Protein AF-A0A1H8H9G5-F1 (afdb_monomer_lite)

pLDDT: mean 94.84, std 8.71, range [57.41, 98.75]

Organism: NCBI:txid551995

Sequence (101 aa):
MELLPSTVAAHRNNDTSQLKKNYDFAEWCFRQKSEDLWNAAGVAFYEHLGDKTETLQTIHQWVKRDIYIEIRQLLKQRLDEITLKTVDSLYGLQNGKLKAT

Foldseek 3Di:
DDLQVQCVVCLVVVVVVSVQVSLVCLVVQLPDPDCVRNVCSLQVHVLCLLVDPSSLVCVLVRPDLVRCLVSLVSVPVVDDPVSSCVSCVSSCHDPSHHDDD

Radius of gyration: 13.24 Å; chains: 1; bounding box: 27×43×32 Å

InterPro domains:
  IPR056091 Domain of unknown function DUF7674 [PF24722] (2-73)

Secondary structure (DSSP, 8-state):
--HHHHHHHHHHTT-HHHHHHHHHHHHHHHTSS-HHHHHHIIIIIIGGGGSSHHHHHTHHHHS-HHHHHHHHHHHHHHS-HHHHHHHHHHTTEETTEEPP-

Structure (mmCIF, N/CA/C/O backbone):
data_AF-A0A1H8H9G5-F1
#
_entry.id   AF-A0A1H8H9G5-F1
#
loop_
_atom_site.group_PDB
_atom_site.id
_atom_site.type_symbol
_atom_site.label_atom_id
_atom_site.label_alt_id
_atom_site.label_comp_id
_atom_site.label_asym_id
_atom_site.label_entity_id
_atom_site.label_seq_id
_atom_site.pdbx_PDB_ins_code
_atom_site.Cartn_x
_atom_site.Cartn_y
_atom_site.Cartn_z
_atom_site.occupancy
_atom_site.B_iso_or_equiv
_atom_site.auth_seq_id
_atom_site.auth_comp_id
_atom_site.auth_asym_id
_atom_site.auth_atom_id
_atom_site.pdbx_PDB_model_num
ATOM 1 N N . MET A 1 1 ? -4.064 -19.502 0.605 1.00 69.38 1 MET A N 1
ATOM 2 C CA . MET A 1 1 ? -3.086 -18.601 -0.042 1.00 69.3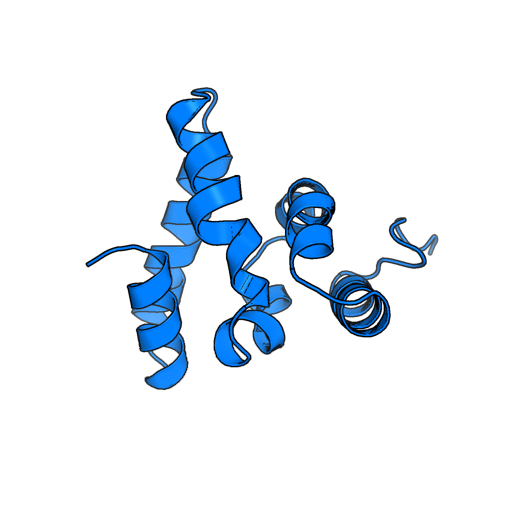8 1 MET A CA 1
ATOM 3 C C . MET A 1 1 ? -3.015 -17.344 0.804 1.00 69.38 1 MET A C 1
ATOM 5 O O . MET A 1 1 ? -4.067 -16.878 1.218 1.00 69.38 1 MET A O 1
ATOM 9 N N . GLU A 1 2 ? -1.818 -16.855 1.117 1.00 92.44 2 GLU A N 1
ATOM 10 C CA . GLU A 1 2 ? -1.638 -15.615 1.885 1.00 92.44 2 GLU A CA 1
ATOM 11 C C . GLU A 1 2 ? -2.017 -14.377 1.055 1.00 92.44 2 GLU A C 1
ATOM 13 O O . GLU A 1 2 ? -1.987 -14.413 -0.180 1.00 92.44 2 GLU A O 1
ATOM 18 N N . LEU A 1 3 ? -2.363 -13.278 1.736 1.00 97.25 3 LEU A N 1
ATOM 19 C CA . LEU A 1 3 ? -2.925 -12.079 1.111 1.00 97.25 3 LEU A CA 1
ATOM 20 C C . LEU A 1 3 ? -1.956 -11.409 0.125 1.00 97.25 3 LEU A C 1
ATOM 22 O O . LEU A 1 3 ? -2.329 -11.152 -1.016 1.00 97.25 3 LEU A O 1
ATOM 26 N N . LEU A 1 4 ? -0.704 -11.167 0.530 1.00 97.62 4 LEU A N 1
ATOM 27 C CA . LEU A 1 4 ? 0.287 -10.492 -0.315 1.00 97.62 4 LEU A CA 1
ATOM 28 C C . LEU A 1 4 ? 0.631 -11.300 -1.586 1.00 97.62 4 LEU A C 1
ATOM 30 O O . LEU A 1 4 ? 0.512 -10.738 -2.679 1.00 97.62 4 LEU A O 1
ATOM 34 N N . PRO A 1 5 ? 0.973 -12.607 -1.515 1.00 97.56 5 PRO A N 1
ATOM 35 C CA . PRO A 1 5 ?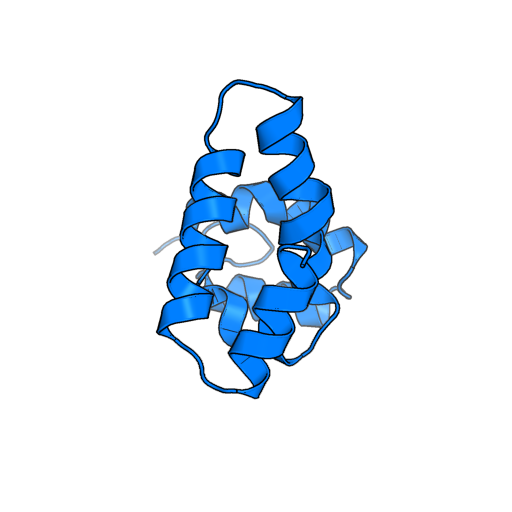 1.168 -13.420 -2.717 1.00 97.56 5 PRO A CA 1
ATOM 36 C C . PRO A 1 5 ? -0.060 -13.457 -3.634 1.00 97.56 5 PRO A C 1
ATOM 38 O O . PRO A 1 5 ? 0.089 -13.387 -4.855 1.00 97.56 5 PRO A O 1
ATOM 41 N N . SER A 1 6 ? -1.271 -13.518 -3.061 1.00 98.25 6 SER A N 1
ATOM 42 C CA . SER A 1 6 ? -2.517 -13.451 -3.834 1.00 98.25 6 SER A CA 1
ATOM 43 C C . SER A 1 6 ? -2.656 -12.118 -4.576 1.00 98.25 6 SER A C 1
ATOM 45 O O . SER A 1 6 ? -3.008 -12.116 -5.753 1.00 98.25 6 SER A O 1
ATOM 47 N N . THR A 1 7 ? -2.326 -10.994 -3.935 1.00 98.50 7 THR A N 1
ATOM 48 C CA . THR A 1 7 ? -2.374 -9.658 -4.554 1.00 98.50 7 THR A CA 1
ATOM 49 C C . THR A 1 7 ? -1.375 -9.520 -5.694 1.00 98.50 7 THR A C 1
ATOM 51 O O . THR A 1 7 ? -1.731 -9.026 -6.761 1.00 98.50 7 THR A O 1
ATOM 54 N N . VAL A 1 8 ? -0.144 -10.006 -5.520 1.00 98.25 8 VAL A N 1
ATOM 55 C CA . VAL A 1 8 ? 0.866 -9.991 -6.592 1.00 98.25 8 VAL A CA 1
ATOM 56 C C . VAL A 1 8 ? 0.409 -10.838 -7.784 1.00 98.25 8 VAL A C 1
ATOM 58 O O . VAL A 1 8 ? 0.521 -10.402 -8.929 1.00 98.25 8 VAL A O 1
ATOM 61 N N . ALA A 1 9 ? -0.143 -12.030 -7.537 1.00 98.25 9 ALA A N 1
ATOM 62 C CA . ALA A 1 9 ? -0.684 -12.878 -8.597 1.00 98.25 9 ALA A CA 1
ATOM 63 C C . ALA A 1 9 ? -1.865 -12.211 -9.324 1.00 98.25 9 ALA A C 1
ATOM 65 O O . ALA A 1 9 ? -1.932 -12.251 -10.551 1.00 98.25 9 ALA A O 1
ATOM 66 N N . ALA A 1 10 ? -2.762 -11.556 -8.585 1.00 98.44 10 ALA A N 1
ATOM 67 C CA . ALA A 1 10 ? -3.893 -10.841 -9.160 1.00 98.44 10 ALA A CA 1
ATOM 68 C C . ALA A 1 10 ? -3.445 -9.661 -10.042 1.00 98.44 10 ALA A C 1
ATOM 70 O O . ALA A 1 10 ? -3.974 -9.506 -11.140 1.00 98.44 10 ALA A O 1
ATOM 71 N N . HIS A 1 11 ? -2.417 -8.900 -9.640 1.00 98.38 11 HIS A N 1
ATOM 72 C CA . HIS A 1 11 ? -1.823 -7.856 -10.491 1.00 98.38 11 HIS A CA 1
ATOM 73 C C . HIS A 1 11 ? -1.273 -8.428 -11.796 1.00 98.38 11 HIS A C 1
ATOM 75 O O . HIS A 1 11 ? -1.599 -7.936 -12.872 1.00 98.38 11 HIS A O 1
ATOM 81 N N . ARG A 1 12 ? -0.491 -9.512 -11.719 1.00 97.94 12 ARG A N 1
ATOM 82 C CA . ARG A 1 12 ? 0.093 -10.168 -12.905 1.00 97.94 12 ARG A CA 1
ATOM 83 C C . ARG A 1 12 ? -0.957 -10.675 -13.887 1.00 97.94 12 ARG A C 1
ATOM 85 O O . ARG A 1 12 ? -0.721 -10.669 -15.091 1.00 97.94 12 ARG A O 1
ATOM 92 N N . ASN A 1 13 ? -2.106 -11.094 -13.370 1.00 98.12 13 ASN A N 1
ATOM 93 C CA . ASN A 1 13 ? -3.209 -11.622 -14.163 1.00 98.12 13 ASN A CA 1
ATOM 94 C C . ASN A 1 13 ? -4.235 -10.551 -14.568 1.00 98.12 13 ASN A C 1
ATOM 96 O O . ASN A 1 13 ? -5.226 -10.893 -15.208 1.00 98.12 13 ASN A O 1
ATOM 100 N N . ASN A 1 14 ? -4.029 -9.278 -14.203 1.00 97.56 14 ASN A N 1
ATOM 101 C CA . ASN A 1 14 ? -5.023 -8.207 -14.343 1.00 97.56 14 ASN A CA 1
ATOM 102 C C . ASN A 1 14 ? -6.394 -8.565 -13.726 1.00 97.56 14 ASN A C 1
ATOM 104 O O . ASN A 1 14 ? -7.441 -8.135 -14.210 1.00 97.56 14 ASN A O 1
ATOM 108 N N . ASP A 1 15 ? -6.404 -9.351 -12.646 1.00 98.44 15 ASP A N 1
ATOM 109 C CA . ASP A 1 15 ? -7.625 -9.755 -11.948 1.00 98.44 15 ASP A CA 1
ATOM 110 C C . ASP A 1 15 ? -8.079 -8.651 -10.986 1.00 98.44 15 ASP A C 1
ATOM 112 O O . ASP A 1 15 ? -7.870 -8.693 -9.771 1.00 98.44 15 ASP A O 1
ATOM 116 N N . THR A 1 16 ? -8.713 -7.625 -11.550 1.00 98.31 16 THR A N 1
ATOM 117 C CA . THR A 1 16 ? -9.217 -6.463 -10.805 1.00 98.31 16 THR A CA 1
ATOM 118 C C . THR A 1 16 ? -10.226 -6.853 -9.719 1.00 98.31 16 THR A C 1
ATOM 120 O O . THR A 1 16 ? -10.290 -6.205 -8.674 1.00 98.31 16 THR A O 1
ATOM 123 N N . SER A 1 17 ? -10.997 -7.925 -9.930 1.00 98.50 17 SER A N 1
ATOM 124 C CA . SER A 1 17 ? -11.972 -8.425 -8.953 1.00 98.50 17 SER A CA 1
ATOM 125 C C . SER A 1 17 ? -11.270 -8.964 -7.707 1.00 98.50 17 SER A C 1
ATOM 127 O O . SER A 1 17 ? -11.639 -8.611 -6.582 1.00 98.50 17 SER A O 1
ATOM 129 N N . GLN A 1 18 ? -10.222 -9.771 -7.888 1.00 98.56 18 GLN A N 1
ATOM 130 C CA . GLN A 1 18 ? -9.439 -10.289 -6.771 1.00 98.56 18 GLN A CA 1
ATOM 131 C C . GLN A 1 18 ? -8.606 -9.197 -6.094 1.00 98.56 18 GLN A C 1
ATOM 133 O O . GLN A 1 18 ? -8.548 -9.166 -4.864 1.00 98.56 18 GLN A O 1
ATOM 138 N N . LEU A 1 19 ? -8.031 -8.263 -6.862 1.00 98.62 19 LEU A N 1
ATOM 139 C CA . LEU A 1 19 ? -7.341 -7.098 -6.300 1.00 98.62 19 LEU A CA 1
ATOM 140 C C . LEU A 1 19 ? -8.262 -6.319 -5.363 1.00 98.62 19 LEU A C 1
ATOM 142 O O . LEU A 1 19 ? -7.890 -6.069 -4.217 1.00 98.62 19 LEU A O 1
ATOM 146 N N . LYS A 1 20 ? -9.492 -6.025 -5.801 1.00 98.56 20 LYS A N 1
ATOM 147 C CA . LYS A 1 20 ? -10.470 -5.322 -4.970 1.00 98.56 20 LYS A CA 1
ATOM 148 C C . LYS A 1 20 ? -10.712 -6.050 -3.649 1.00 98.56 20 LYS A C 1
ATOM 150 O O . LYS A 1 20 ? -10.602 -5.435 -2.595 1.00 98.56 20 LYS A O 1
ATOM 155 N N . LYS A 1 21 ? -10.979 -7.359 -3.690 1.00 98.69 21 LYS A N 1
ATOM 156 C CA . LYS A 1 21 ? -11.202 -8.161 -2.474 1.00 98.69 21 LYS A CA 1
ATOM 157 C C . LYS A 1 21 ? -10.004 -8.111 -1.528 1.00 98.69 21 LYS A C 1
ATOM 159 O O . LYS A 1 21 ? -10.189 -7.976 -0.322 1.00 98.69 21 LYS A O 1
ATOM 164 N N . ASN A 1 22 ? -8.791 -8.207 -2.067 1.00 98.75 22 ASN A N 1
ATOM 165 C CA . ASN A 1 22 ? -7.583 -8.236 -1.253 1.00 98.75 22 ASN A CA 1
ATOM 166 C C . ASN A 1 22 ? -7.316 -6.888 -0.574 1.00 98.75 22 ASN A C 1
ATOM 168 O O . ASN A 1 22 ? -7.050 -6.856 0.626 1.00 98.75 22 ASN A O 1
ATOM 172 N N . TYR A 1 23 ? -7.409 -5.785 -1.321 1.00 98.75 23 TYR A N 1
ATOM 173 C CA . TYR A 1 23 ? -7.205 -4.447 -0.765 1.00 98.75 23 TYR A CA 1
ATOM 174 C C . TYR A 1 23 ? -8.335 -4.034 0.185 1.00 98.75 23 TYR A C 1
ATOM 176 O O . TYR A 1 23 ? -8.041 -3.490 1.246 1.00 98.75 23 TYR A O 1
ATOM 184 N N . ASP A 1 24 ? -9.597 -4.364 -0.121 1.00 98.69 24 ASP A N 1
ATOM 185 C CA . ASP A 1 24 ? -10.726 -4.134 0.792 1.00 98.69 24 ASP A CA 1
ATOM 186 C C . ASP A 1 24 ? -10.517 -4.871 2.126 1.00 98.69 24 ASP A C 1
ATOM 188 O O . ASP A 1 24 ? -10.761 -4.314 3.196 1.00 98.69 24 ASP A O 1
ATOM 192 N N . PHE A 1 25 ? -10.050 -6.124 2.077 1.00 98.62 25 PHE A N 1
ATOM 193 C CA . PHE A 1 25 ? -9.767 -6.909 3.277 1.00 98.62 25 PHE A CA 1
ATOM 194 C C . PHE A 1 25 ? -8.594 -6.329 4.078 1.00 98.62 25 PHE A C 1
ATOM 196 O O . PHE A 1 25 ? -8.704 -6.178 5.295 1.00 98.62 25 PHE A O 1
ATOM 203 N N . ALA A 1 26 ? -7.497 -5.948 3.413 1.00 98.62 26 ALA A N 1
ATOM 204 C CA . ALA A 1 26 ? -6.358 -5.303 4.065 1.00 98.62 26 ALA A CA 1
ATOM 205 C C . ALA A 1 26 ? -6.752 -3.979 4.733 1.00 98.62 26 ALA A C 1
ATOM 207 O O . ALA A 1 26 ? -6.359 -3.715 5.868 1.00 98.62 26 ALA A O 1
ATOM 208 N N . GLU A 1 27 ? -7.545 -3.149 4.050 1.00 98.69 27 GLU A N 1
ATOM 209 C CA . GLU A 1 27 ? -8.103 -1.921 4.615 1.00 98.69 27 GLU A CA 1
ATOM 210 C C . GLU A 1 27 ? -8.991 -2.220 5.823 1.00 98.69 27 GLU A C 1
ATOM 212 O O . GLU A 1 27 ? -8.843 -1.571 6.859 1.00 98.69 27 GLU A O 1
ATOM 217 N N . TRP A 1 28 ? -9.894 -3.197 5.715 1.00 98.62 28 TRP A N 1
ATOM 218 C CA . TRP A 1 28 ? -10.754 -3.569 6.830 1.00 98.62 28 TRP A CA 1
ATOM 219 C C . TRP A 1 28 ? -9.921 -3.961 8.052 1.00 98.62 28 TRP A C 1
ATOM 221 O O . TRP A 1 28 ? -10.154 -3.393 9.116 1.00 98.62 28 TRP A O 1
ATOM 231 N N . CYS A 1 29 ? -8.920 -4.839 7.905 1.00 98.62 29 CYS A N 1
ATOM 232 C CA . CYS A 1 29 ? -8.016 -5.230 8.994 1.00 98.62 29 CYS A CA 1
ATOM 233 C C . CYS A 1 29 ? -7.288 -4.023 9.600 1.00 98.62 29 CYS A C 1
ATOM 235 O O . CYS A 1 29 ? -7.255 -3.871 10.819 1.00 98.62 29 CYS A O 1
ATOM 237 N N . PHE A 1 30 ? -6.759 -3.138 8.754 1.00 98.56 30 PHE A N 1
ATOM 238 C CA . PHE A 1 30 ? -6.002 -1.961 9.181 1.00 98.56 30 PHE A CA 1
ATOM 239 C C . PHE A 1 30 ? -6.831 -0.961 9.990 1.00 98.56 30 PHE A C 1
ATOM 241 O O . PHE A 1 30 ? -6.313 -0.304 10.884 1.00 98.56 30 PHE A O 1
ATOM 248 N N . ARG A 1 31 ? -8.138 -0.870 9.725 1.00 98.31 31 ARG A N 1
ATOM 249 C CA . ARG A 1 31 ? -9.048 0.020 10.461 1.00 98.31 31 ARG A CA 1
ATOM 250 C C . ARG A 1 31 ? -9.605 -0.581 11.755 1.00 98.31 31 ARG A C 1
ATOM 252 O O . ARG A 1 31 ? -10.410 0.070 12.424 1.00 98.31 31 ARG A O 1
ATOM 259 N N . GLN A 1 32 ? -9.236 -1.810 12.114 1.00 98.25 32 GLN A N 1
ATOM 260 C CA . GLN A 1 32 ? -9.701 -2.416 13.361 1.00 98.25 32 GLN A CA 1
ATOM 261 C C . GLN A 1 32 ? -8.986 -1.821 14.577 1.00 98.25 32 GLN A C 1
ATOM 263 O O . GLN A 1 32 ? -7.850 -1.374 14.502 1.00 98.25 32 GLN A O 1
ATOM 268 N N . LYS A 1 33 ? -9.646 -1.861 15.740 1.00 96.88 33 LYS A N 1
ATOM 269 C CA . LYS A 1 33 ? -9.035 -1.447 17.019 1.00 96.88 33 LYS A CA 1
ATOM 270 C C . LYS A 1 33 ? -8.070 -2.489 17.595 1.00 96.88 33 LYS A C 1
ATOM 272 O O . LYS A 1 33 ? -7.274 -2.160 18.465 1.00 96.88 33 LYS A O 1
ATOM 277 N N . SER A 1 34 ? -8.187 -3.744 17.159 1.00 97.88 34 SER A N 1
ATOM 278 C CA . SER A 1 34 ? -7.327 -4.843 17.603 1.00 97.88 34 SER A CA 1
ATOM 279 C C . SER A 1 34 ? -5.933 -4.695 16.998 1.00 97.88 34 SER A C 1
ATOM 281 O O . SER A 1 34 ? -5.807 -4.642 15.775 1.00 97.88 34 SER A O 1
ATOM 283 N N . GLU A 1 35 ? -4.916 -4.656 17.863 1.00 97.00 35 GLU A N 1
ATOM 284 C CA . GLU A 1 35 ? -3.502 -4.579 17.475 1.00 97.00 35 GLU A CA 1
ATOM 285 C C . GLU A 1 35 ? -3.086 -5.697 16.540 1.00 97.00 35 GLU A C 1
ATOM 287 O O . GLU A 1 35 ? -2.508 -5.419 15.495 1.00 97.00 35 GLU A O 1
ATOM 292 N N . ASP A 1 36 ? -3.487 -6.930 16.831 1.00 98.19 36 ASP A N 1
ATOM 293 C CA . ASP A 1 36 ? -3.169 -8.072 15.980 1.00 98.19 36 ASP A CA 1
ATOM 294 C C . ASP A 1 36 ? -3.633 -7.863 14.533 1.00 98.19 36 ASP A C 1
ATOM 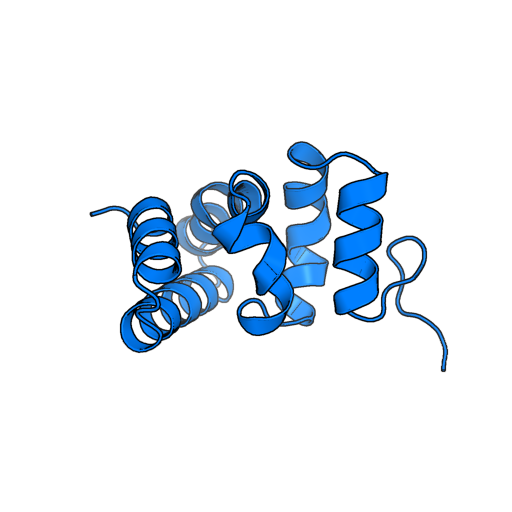296 O O . ASP A 1 36 ? -2.931 -8.238 13.598 1.00 98.19 36 ASP A O 1
ATOM 300 N N . LEU A 1 37 ? -4.793 -7.229 14.328 1.00 97.94 37 LEU A N 1
ATOM 301 C CA . LEU A 1 37 ? -5.346 -7.008 12.993 1.00 97.94 37 LEU A CA 1
ATOM 302 C C . LEU A 1 37 ? -4.699 -5.823 12.278 1.00 97.94 37 LEU A C 1
ATOM 304 O O . LEU A 1 37 ? -4.259 -5.980 11.133 1.00 97.94 37 LEU A O 1
ATOM 308 N N . TRP A 1 38 ? -4.628 -4.651 12.920 1.00 98.25 38 TRP A N 1
ATOM 309 C CA . TRP A 1 38 ? -4.073 -3.479 12.241 1.00 98.25 38 TRP A CA 1
ATOM 310 C C . TRP A 1 38 ? -2.568 -3.613 12.037 1.00 98.25 38 TRP A C 1
ATOM 312 O O . TRP A 1 38 ? -2.065 -3.268 10.965 1.00 98.25 38 TRP A O 1
ATOM 322 N N . ASN A 1 39 ? -1.859 -4.192 13.010 1.00 97.94 39 ASN A N 1
ATOM 323 C CA . ASN A 1 39 ? -0.425 -4.403 12.910 1.00 97.94 39 ASN A CA 1
ATOM 324 C C . ASN A 1 39 ? -0.125 -5.442 11.833 1.00 97.94 39 ASN A C 1
ATOM 326 O O . ASN A 1 39 ? 0.695 -5.169 10.965 1.00 97.94 39 ASN A O 1
ATOM 330 N N . ALA A 1 40 ? -0.842 -6.576 11.796 1.00 97.88 40 ALA A N 1
ATOM 331 C CA . ALA A 1 40 ? -0.647 -7.575 10.743 1.00 97.88 40 ALA A CA 1
ATOM 332 C C . ALA A 1 40 ? -0.900 -7.002 9.340 1.00 97.88 40 ALA A C 1
ATOM 334 O O . ALA A 1 40 ? -0.117 -7.264 8.429 1.00 97.88 40 ALA A O 1
ATOM 335 N N . ALA A 1 41 ? -1.940 -6.184 9.149 1.00 98.38 41 ALA A N 1
ATOM 336 C CA . ALA A 1 41 ? -2.155 -5.507 7.870 1.00 98.38 41 ALA A CA 1
ATOM 337 C C . ALA A 1 41 ? -1.007 -4.539 7.532 1.00 98.38 41 ALA A C 1
ATOM 339 O O . ALA A 1 41 ? -0.546 -4.506 6.391 1.00 98.38 41 ALA A O 1
ATOM 340 N N . GLY A 1 42 ? -0.520 -3.782 8.519 1.00 98.12 42 GLY A N 1
ATOM 341 C CA . GLY A 1 42 ? 0.624 -2.884 8.376 1.00 98.12 42 GLY A CA 1
ATOM 342 C C . GLY A 1 42 ? 1.898 -3.619 7.959 1.00 98.12 42 GLY A C 1
ATOM 343 O O . GLY A 1 42 ? 2.413 -3.374 6.869 1.00 98.12 42 GLY A O 1
ATOM 344 N N . VAL A 1 43 ? 2.386 -4.532 8.802 1.00 97.44 43 VAL A N 1
ATOM 345 C CA . VAL A 1 43 ? 3.713 -5.151 8.642 1.00 97.44 43 VAL A CA 1
ATOM 346 C C . VAL A 1 43 ? 3.733 -6.322 7.663 1.00 97.44 43 VAL A C 1
ATOM 348 O O . VAL A 1 43 ? 4.710 -6.493 6.948 1.00 97.44 43 VAL A O 1
ATOM 351 N N . ALA A 1 44 ? 2.669 -7.128 7.571 1.00 97.44 44 ALA A N 1
ATOM 352 C CA . ALA A 1 44 ? 2.674 -8.312 6.703 1.00 97.44 44 ALA A CA 1
ATOM 353 C C . ALA A 1 44 ? 2.160 -8.026 5.282 1.00 97.44 44 ALA A C 1
ATOM 355 O O . ALA A 1 44 ? 2.408 -8.814 4.369 1.00 97.44 44 ALA A O 1
ATOM 356 N N . PHE A 1 45 ? 1.441 -6.915 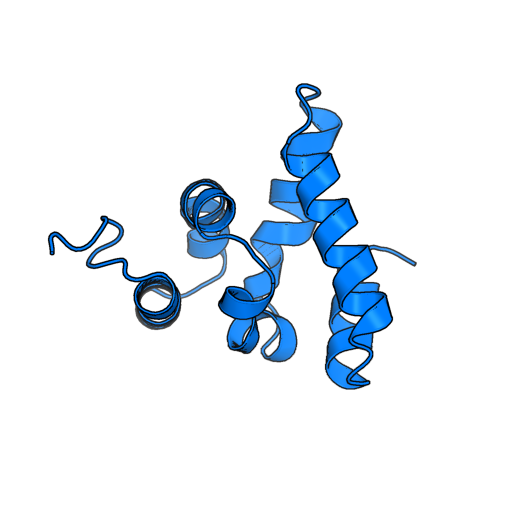5.074 1.00 98.50 45 PHE A N 1
ATOM 357 C CA . PHE A 1 45 ? 0.878 -6.561 3.770 1.00 98.50 45 PHE A CA 1
ATOM 358 C C . PHE A 1 45 ? 1.363 -5.201 3.263 1.00 98.50 45 PHE A C 1
ATOM 360 O O . PHE A 1 45 ? 2.069 -5.155 2.257 1.00 98.50 45 PHE A O 1
ATOM 367 N N . TYR A 1 46 ? 1.006 -4.102 3.933 1.00 98.56 46 TYR A N 1
ATOM 368 C CA . TYR A 1 46 ? 1.257 -2.750 3.425 1.00 98.56 46 TYR A CA 1
ATOM 369 C C . TYR A 1 46 ? 2.741 -2.402 3.313 1.00 98.56 46 TYR A C 1
ATOM 371 O O . TYR A 1 46 ? 3.150 -1.836 2.300 1.00 98.56 46 TYR A O 1
ATOM 379 N N . GLU A 1 47 ? 3.545 -2.773 4.311 1.00 98.38 47 GLU A N 1
ATOM 380 C CA . GLU A 1 47 ? 4.998 -2.587 4.309 1.00 98.38 47 GLU A CA 1
ATOM 381 C C . GLU A 1 47 ? 5.638 -3.172 3.042 1.00 98.38 47 GLU A C 1
ATOM 383 O O . GLU A 1 47 ? 6.486 -2.539 2.419 1.00 98.38 47 GLU A O 1
ATOM 388 N N . HIS A 1 48 ? 5.162 -4.339 2.611 1.00 98.25 48 HIS A N 1
ATOM 389 C CA . HIS A 1 48 ? 5.737 -5.115 1.518 1.00 98.25 48 HIS A CA 1
ATOM 390 C C . HIS A 1 48 ? 5.192 -4.773 0.127 1.00 98.25 48 HIS A C 1
ATOM 392 O O . HIS A 1 48 ? 5.672 -5.316 -0.870 1.00 98.25 48 HIS A O 1
ATOM 398 N N . LEU A 1 49 ? 4.226 -3.853 0.003 1.00 98.12 49 LEU A N 1
ATOM 399 C CA . LEU A 1 49 ? 3.746 -3.418 -1.318 1.00 98.12 49 LEU A CA 1
ATOM 400 C C . LEU A 1 49 ? 4.848 -2.742 -2.148 1.00 98.12 49 LEU A C 1
ATOM 402 O O . LEU A 1 49 ? 4.743 -2.701 -3.374 1.00 98.12 49 LEU A O 1
ATOM 406 N N . GLY A 1 50 ? 5.903 -2.241 -1.500 1.00 96.81 50 GLY A N 1
ATOM 407 C CA . GLY A 1 50 ? 7.081 -1.692 -2.168 1.00 96.81 50 GLY A CA 1
ATOM 408 C C . GLY A 1 50 ? 8.023 -2.735 -2.781 1.00 96.81 50 GLY A C 1
ATOM 409 O O . GLY A 1 50 ? 8.811 -2.388 -3.656 1.00 96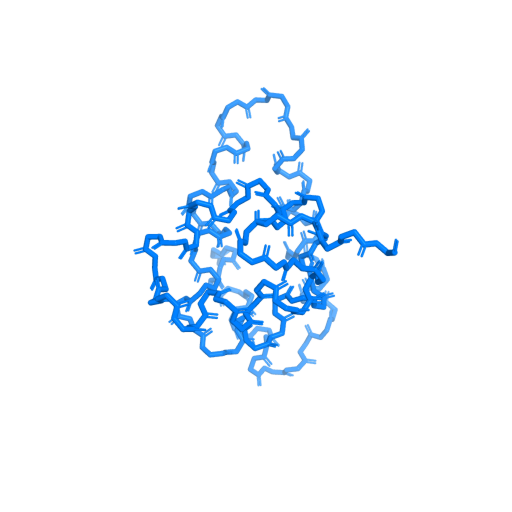.81 50 GLY A O 1
ATOM 410 N N . ASP A 1 51 ? 7.931 -4.007 -2.381 1.00 98.00 51 ASP A N 1
ATOM 411 C CA . ASP A 1 51 ? 8.932 -5.032 -2.721 1.00 98.00 51 ASP A CA 1
ATOM 412 C C . ASP A 1 51 ? 8.785 -5.587 -4.148 1.00 98.00 51 ASP A C 1
ATOM 414 O O . ASP A 1 51 ? 9.682 -6.267 -4.662 1.00 98.00 51 ASP A O 1
ATOM 418 N N . LYS A 1 52 ? 7.630 -5.365 -4.784 1.00 97.44 52 LYS A N 1
ATOM 419 C CA . LYS A 1 52 ? 7.305 -5.851 -6.130 1.00 97.44 52 LYS A CA 1
ATOM 420 C C . LYS A 1 52 ? 6.868 -4.694 -7.016 1.00 97.44 52 LYS A C 1
ATOM 422 O O . LYS A 1 52 ? 6.083 -3.842 -6.609 1.00 97.44 52 LYS A O 1
ATOM 427 N N . THR A 1 53 ? 7.362 -4.681 -8.252 1.00 96.81 53 THR A N 1
ATOM 428 C CA . THR A 1 53 ? 7.075 -3.622 -9.226 1.00 96.81 53 THR A CA 1
ATOM 429 C C . THR A 1 53 ? 5.575 -3.493 -9.492 1.00 96.81 53 THR A C 1
ATOM 431 O O . THR A 1 53 ? 5.064 -2.379 -9.576 1.00 96.81 53 THR A O 1
ATOM 434 N N . GLU A 1 54 ? 4.868 -4.620 -9.560 1.00 96.62 54 GLU A N 1
ATOM 435 C CA . GLU A 1 54 ? 3.440 -4.700 -9.864 1.00 96.62 54 GLU A CA 1
ATOM 436 C C . GLU A 1 54 ? 2.580 -3.984 -8.807 1.00 96.62 54 GLU A C 1
ATOM 438 O O . GLU A 1 54 ? 1.671 -3.224 -9.146 1.00 96.62 54 GLU A O 1
ATOM 443 N N . THR A 1 55 ? 2.900 -4.176 -7.522 1.00 97.88 55 THR A N 1
ATOM 444 C CA . THR A 1 55 ? 2.205 -3.521 -6.404 1.00 97.88 55 THR A CA 1
ATOM 445 C C . THR A 1 55 ? 2.661 -2.080 -6.207 1.00 97.88 55 THR A C 1
ATOM 447 O O . THR A 1 55 ? 1.835 -1.223 -5.903 1.00 97.88 55 THR A O 1
ATOM 450 N N . LEU A 1 56 ? 3.950 -1.788 -6.413 1.00 97.81 56 LEU A N 1
ATOM 451 C CA . LEU A 1 56 ? 4.520 -0.454 -6.222 1.00 97.81 56 LEU A CA 1
ATOM 452 C C . LEU A 1 56 ? 3.982 0.555 -7.243 1.00 97.81 56 LEU A C 1
ATOM 454 O O . LEU A 1 56 ? 3.541 1.640 -6.867 1.00 97.81 56 LEU A O 1
ATOM 458 N N . GLN A 1 57 ? 3.987 0.210 -8.534 1.00 95.44 57 GLN A N 1
ATOM 459 C CA . GLN A 1 57 ? 3.585 1.136 -9.604 1.00 95.44 57 GLN A CA 1
ATOM 460 C C . GLN A 1 57 ? 2.111 1.542 -9.512 1.00 95.44 57 GLN A C 1
ATOM 462 O O . GLN A 1 57 ? 1.737 2.659 -9.871 1.00 95.44 57 GLN A O 1
ATOM 467 N N . THR A 1 58 ? 1.271 0.647 -9.000 1.00 95.94 58 THR A N 1
ATOM 468 C CA . THR A 1 58 ? -0.180 0.836 -8.921 1.00 95.94 58 THR A CA 1
ATOM 469 C C . THR A 1 58 ? -0.663 1.156 -7.508 1.00 95.94 58 THR A C 1
ATOM 471 O O . THR A 1 58 ? -1.864 1.298 -7.304 1.00 95.94 58 THR A O 1
ATOM 474 N N . ILE A 1 59 ? 0.237 1.336 -6.529 1.00 97.56 59 ILE A N 1
ATOM 475 C CA . ILE A 1 59 ? -0.131 1.488 -5.110 1.00 97.56 59 ILE A CA 1
ATOM 476 C C . ILE A 1 59 ? -1.176 2.592 -4.880 1.00 97.56 59 ILE A C 1
ATOM 478 O O . ILE A 1 59 ? -2.132 2.383 -4.144 1.00 97.56 59 ILE A O 1
ATOM 482 N N . HIS A 1 60 ? -1.046 3.724 -5.577 1.00 97.44 60 HIS A N 1
ATOM 483 C CA . HIS A 1 60 ? -1.945 4.886 -5.513 1.00 97.44 60 HIS A CA 1
ATOM 484 C C . HIS A 1 60 ? -3.368 4.631 -6.027 1.00 97.44 60 HIS A C 1
ATOM 486 O O . HIS A 1 60 ? -4.274 5.408 -5.737 1.00 97.44 60 HIS A O 1
ATOM 492 N N . GLN A 1 61 ? -3.574 3.561 -6.794 1.00 97.75 61 GLN A N 1
ATOM 493 C CA . GLN A 1 61 ? -4.889 3.165 -7.302 1.00 97.75 61 GLN A CA 1
ATOM 494 C C . GLN A 1 61 ? -5.665 2.334 -6.277 1.00 97.75 61 GLN A C 1
ATOM 496 O O . GLN A 1 61 ? -6.891 2.276 -6.336 1.00 97.75 61 GLN A O 1
ATOM 501 N N . TRP A 1 62 ? -4.954 1.689 -5.349 1.00 98.38 62 TRP A N 1
ATOM 502 C CA . TRP A 1 62 ? -5.510 0.666 -4.465 1.00 98.38 62 TRP A CA 1
ATOM 503 C C . TRP A 1 62 ? -5.431 1.020 -2.982 1.00 98.38 62 TRP A C 1
ATOM 505 O O . TRP A 1 62 ? -6.291 0.614 -2.205 1.00 98.38 62 TRP A O 1
ATOM 515 N N . VAL A 1 63 ? -4.418 1.784 -2.579 1.00 98.50 63 VAL A N 1
ATOM 516 C CA . VAL A 1 63 ? -4.241 2.239 -1.202 1.00 98.50 63 VAL A CA 1
ATOM 517 C C . VAL A 1 63 ? -4.759 3.666 -1.096 1.00 98.50 63 VAL A C 1
ATOM 519 O O . VAL A 1 63 ? -4.360 4.553 -1.847 1.00 98.50 63 VAL A O 1
ATOM 522 N N . LYS A 1 64 ? -5.683 3.899 -0.162 1.00 98.12 64 LYS A N 1
ATOM 523 C CA . LYS A 1 64 ? -6.241 5.234 0.065 1.00 98.12 64 LYS A CA 1
ATOM 524 C C . LYS A 1 64 ? -5.190 6.161 0.670 1.00 98.12 64 LYS A C 1
ATOM 526 O O . LYS A 1 64 ? -4.290 5.728 1.384 1.00 98.12 64 LYS A O 1
ATOM 531 N N . ARG A 1 65 ? -5.325 7.459 0.396 1.00 97.19 65 ARG A N 1
ATOM 532 C CA . ARG A 1 65 ? -4.356 8.484 0.812 1.00 97.19 65 ARG A CA 1
ATOM 533 C C . ARG A 1 65 ? -4.127 8.528 2.324 1.00 97.19 65 ARG A C 1
ATOM 535 O O . ARG A 1 65 ? -2.992 8.710 2.746 1.00 97.19 65 ARG A O 1
ATOM 542 N N . ASP A 1 66 ? -5.186 8.396 3.117 1.00 97.38 66 ASP A N 1
ATOM 543 C CA . ASP A 1 66 ? -5.111 8.366 4.581 1.00 97.38 66 ASP A CA 1
ATOM 544 C C . ASP A 1 66 ? -4.281 7.171 5.063 1.00 97.38 66 ASP A C 1
ATOM 546 O O . ASP A 1 66 ? -3.311 7.361 5.790 1.00 97.38 66 ASP A O 1
ATOM 550 N N . ILE A 1 67 ? -4.563 5.975 4.538 1.00 98.38 67 ILE A N 1
ATOM 551 C CA . ILE A 1 67 ? -3.789 4.764 4.843 1.00 98.38 67 ILE A CA 1
ATOM 552 C C . ILE A 1 67 ? -2.334 4.935 4.406 1.00 98.38 67 ILE A C 1
ATOM 554 O O . ILE A 1 67 ? -1.431 4.639 5.181 1.00 98.38 67 ILE A O 1
ATOM 558 N N . TYR A 1 68 ? -2.088 5.459 3.198 1.00 98.25 68 TYR A N 1
ATOM 559 C CA . TYR A 1 68 ? -0.735 5.707 2.696 1.00 98.25 68 TYR A CA 1
ATOM 560 C C . TYR A 1 68 ? 0.086 6.586 3.648 1.00 98.25 68 TYR A C 1
ATOM 562 O O . TYR A 1 68 ? 1.239 6.267 3.933 1.00 98.25 68 TYR A O 1
ATOM 570 N N . ILE A 1 69 ? -0.503 7.673 4.158 1.00 97.06 69 ILE A N 1
ATOM 571 C CA . ILE A 1 69 ? 0.158 8.577 5.110 1.00 97.06 69 ILE A CA 1
ATOM 572 C C . ILE A 1 69 ? 0.579 7.820 6.376 1.00 97.06 69 ILE A C 1
ATOM 574 O O . ILE A 1 69 ? 1.699 8.018 6.850 1.00 97.06 69 ILE A O 1
ATOM 578 N N . GLU A 1 70 ? -0.279 6.938 6.888 1.00 97.44 70 GLU A N 1
ATOM 579 C CA . GLU A 1 70 ? -0.001 6.132 8.081 1.00 97.44 70 GLU A CA 1
ATOM 580 C C . GLU A 1 70 ? 1.096 5.082 7.835 1.00 97.44 70 GLU A C 1
ATOM 582 O O . GLU A 1 70 ? 2.040 4.973 8.619 1.00 97.44 70 GLU A O 1
ATOM 587 N N . ILE A 1 71 ? 1.045 4.359 6.711 1.00 97.75 71 ILE A N 1
ATOM 588 C CA . ILE A 1 71 ? 2.016 3.292 6.394 1.00 97.75 71 ILE A CA 1
ATOM 589 C C . ILE A 1 71 ? 3.334 3.817 5.811 1.00 97.75 71 ILE A C 1
ATOM 591 O O . ILE A 1 71 ? 4.272 3.044 5.609 1.00 97.75 71 ILE A O 1
ATOM 595 N N . ARG A 1 72 ? 3.445 5.118 5.514 1.00 97.44 72 ARG A N 1
ATOM 596 C CA . ARG A 1 72 ? 4.602 5.692 4.806 1.00 97.44 72 ARG A CA 1
ATOM 597 C C . ARG A 1 72 ? 5.937 5.368 5.481 1.00 97.44 72 ARG A C 1
ATOM 599 O O . ARG A 1 72 ? 6.935 5.155 4.795 1.00 97.44 72 ARG A O 1
ATOM 606 N N . GLN A 1 73 ? 5.982 5.339 6.815 1.00 96.38 73 GLN A N 1
ATOM 607 C CA . GLN A 1 73 ? 7.214 5.009 7.545 1.00 96.38 73 GLN A CA 1
ATOM 608 C C . GLN A 1 73 ? 7.609 3.535 7.420 1.00 96.38 73 GLN A C 1
ATOM 610 O O . GLN A 1 73 ? 8.803 3.2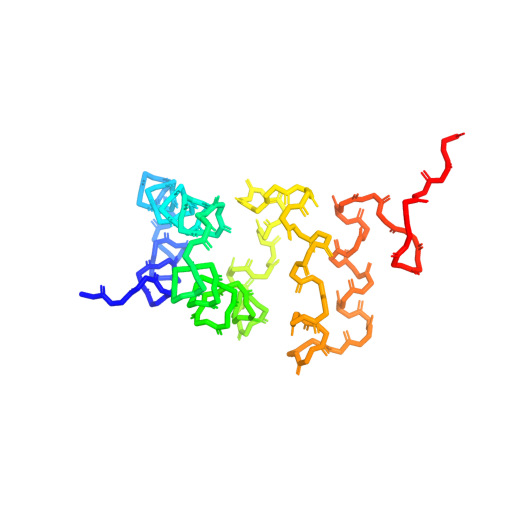42 7.471 1.00 96.38 73 GLN A O 1
ATOM 615 N N . LEU A 1 74 ? 6.642 2.637 7.209 1.00 97.75 74 LEU A N 1
ATOM 616 C CA . LEU A 1 74 ? 6.898 1.228 6.907 1.00 97.75 74 LEU A CA 1
ATOM 617 C C . LEU A 1 74 ? 7.487 1.098 5.499 1.00 97.75 74 LEU A C 1
ATOM 619 O O . LEU A 1 74 ? 8.551 0.514 5.324 1.00 97.75 74 LEU A O 1
ATOM 623 N N . LEU A 1 75 ? 6.876 1.759 4.508 1.00 97.50 75 LEU A N 1
ATOM 624 C CA . LEU A 1 75 ? 7.391 1.782 3.132 1.00 97.50 75 LEU A CA 1
ATOM 625 C C . LEU A 1 75 ? 8.807 2.367 3.043 1.00 97.50 75 LEU A C 1
ATOM 627 O O . LEU A 1 75 ? 9.624 1.892 2.259 1.00 97.50 75 LEU A O 1
ATOM 631 N N . LYS A 1 76 ? 9.136 3.355 3.882 1.00 97.12 76 LYS A N 1
ATOM 632 C CA . LYS A 1 76 ? 10.492 3.917 3.984 1.00 97.12 76 LYS A CA 1
ATOM 633 C C . LYS A 1 76 ? 11.551 2.879 4.390 1.00 97.12 76 LYS A C 1
ATOM 635 O O . LYS A 1 76 ? 12.716 3.073 4.070 1.00 97.12 76 LYS A O 1
ATOM 640 N N . GLN A 1 77 ? 11.174 1.794 5.071 1.00 96.88 77 GLN A N 1
ATOM 641 C CA . GLN A 1 77 ? 12.104 0.702 5.396 1.00 96.88 77 GLN A CA 1
ATOM 642 C C . GLN A 1 77 ? 12.430 -0.176 4.180 1.00 96.88 77 GLN A C 1
ATOM 644 O O . GLN A 1 77 ? 13.433 -0.885 4.188 1.00 96.88 77 GLN A O 1
ATOM 649 N N . ARG A 1 78 ? 11.579 -0.150 3.145 1.00 97.25 78 ARG A N 1
ATOM 650 C CA . ARG A 1 78 ? 11.676 -1.014 1.959 1.00 97.25 78 ARG A CA 1
ATOM 651 C C . ARG A 1 78 ? 12.142 -0.280 0.707 1.00 97.25 78 ARG A C 1
ATOM 653 O O . ARG A 1 78 ? 12.726 -0.896 -0.178 1.00 97.25 78 ARG A O 1
ATOM 660 N N . LEU A 1 79 ? 11.888 1.025 0.629 1.00 97.44 79 LEU A N 1
ATOM 661 C CA . LEU A 1 79 ? 12.141 1.846 -0.551 1.00 97.44 79 LEU A CA 1
ATOM 662 C C . LEU A 1 79 ? 13.294 2.822 -0.326 1.00 97.44 79 LEU A C 1
ATOM 664 O O . LEU A 1 79 ? 13.424 3.421 0.742 1.00 97.44 79 LEU A O 1
ATOM 668 N N . ASP A 1 80 ? 14.086 3.052 -1.372 1.00 97.12 80 ASP A N 1
ATOM 669 C CA . ASP A 1 80 ? 15.033 4.160 -1.393 1.00 97.12 80 ASP A CA 1
ATOM 670 C C . ASP A 1 80 ? 14.305 5.519 -1.435 1.00 97.12 80 ASP A C 1
ATOM 672 O O . ASP A 1 80 ? 13.114 5.628 -1.750 1.00 97.12 80 ASP A O 1
ATOM 676 N N . GLU A 1 81 ? 15.036 6.587 -1.118 1.00 95.69 81 GLU A N 1
ATOM 677 C CA . GLU A 1 81 ? 14.462 7.926 -0.985 1.00 95.69 81 GLU A CA 1
ATOM 678 C C . GLU A 1 81 ? 13.855 8.465 -2.293 1.00 95.69 81 GLU A C 1
ATOM 680 O O . GLU A 1 81 ? 12.846 9.174 -2.254 1.00 95.69 81 GLU A O 1
ATOM 685 N N . ILE A 1 82 ? 14.443 8.137 -3.448 1.00 96.25 82 ILE A N 1
ATOM 686 C CA . ILE A 1 82 ? 13.977 8.610 -4.758 1.00 96.25 82 ILE A CA 1
ATOM 687 C C . ILE A 1 82 ? 12.654 7.922 -5.097 1.00 96.25 82 ILE A C 1
ATOM 689 O O . ILE A 1 82 ? 11.681 8.584 -5.481 1.00 96.25 82 ILE A O 1
ATOM 693 N N . THR A 1 83 ? 12.588 6.608 -4.891 1.00 97.12 83 THR A N 1
ATOM 694 C CA . THR A 1 83 ? 11.368 5.829 -5.106 1.00 97.12 83 THR A CA 1
ATOM 695 C C . THR A 1 83 ? 10.253 6.284 -4.168 1.00 97.12 83 THR A C 1
ATOM 697 O O . THR A 1 83 ? 9.145 6.568 -4.625 1.00 97.12 83 THR A O 1
ATOM 700 N N . LEU A 1 84 ? 10.539 6.470 -2.875 1.00 97.00 84 LEU A N 1
ATOM 701 C CA . LEU A 1 84 ? 9.543 6.944 -1.909 1.00 97.00 84 LEU A CA 1
ATOM 702 C C . LEU A 1 84 ? 8.995 8.336 -2.271 1.00 97.00 84 LEU A C 1
ATOM 704 O O . LEU A 1 84 ? 7.789 8.559 -2.191 1.00 97.00 84 LEU A O 1
ATOM 708 N N . LYS A 1 85 ? 9.850 9.265 -2.723 1.00 96.06 85 LYS A N 1
ATOM 709 C CA . LYS A 1 85 ? 9.428 10.595 -3.209 1.00 96.06 85 LYS A CA 1
ATOM 710 C C . LYS A 1 85 ? 8.537 10.513 -4.449 1.00 96.06 85 LYS A C 1
ATOM 712 O O . LYS A 1 85 ? 7.612 11.312 -4.598 1.00 96.06 85 LYS A O 1
ATOM 717 N N . THR A 1 86 ? 8.801 9.549 -5.326 1.00 95.81 86 THR A N 1
ATOM 718 C CA . THR A 1 86 ? 7.958 9.301 -6.499 1.00 95.81 86 THR A CA 1
ATOM 719 C C . THR A 1 86 ? 6.567 8.857 -6.057 1.00 95.81 86 THR A C 1
ATOM 721 O O . THR A 1 86 ? 5.580 9.449 -6.491 1.00 95.81 86 THR A O 1
ATOM 724 N N . VAL A 1 87 ? 6.474 7.904 -5.125 1.00 96.44 87 VAL A N 1
ATOM 725 C CA . VAL A 1 87 ? 5.183 7.465 -4.573 1.00 96.44 87 VAL A CA 1
ATOM 726 C C . VAL A 1 87 ? 4.472 8.608 -3.844 1.00 96.44 87 VAL A C 1
ATOM 728 O O . VAL A 1 87 ? 3.297 8.845 -4.103 1.00 96.44 87 VAL A O 1
ATOM 731 N N . ASP A 1 88 ? 5.180 9.383 -3.017 1.00 96.69 88 ASP A N 1
ATOM 732 C CA . ASP A 1 88 ? 4.642 10.569 -2.334 1.00 96.69 88 ASP A CA 1
ATOM 733 C C . ASP A 1 88 ? 3.936 11.528 -3.303 1.00 96.69 88 ASP A C 1
ATOM 735 O O . ASP A 1 88 ? 2.850 12.034 -3.003 1.00 96.69 88 ASP A O 1
ATOM 739 N N . SER A 1 89 ? 4.523 11.749 -4.483 1.00 95.12 89 SER A N 1
ATOM 740 C CA . SER A 1 89 ? 3.957 12.643 -5.494 1.00 95.12 89 SER A CA 1
ATOM 741 C C . SER A 1 89 ? 2.613 12.152 -6.047 1.00 95.12 89 SER A C 1
ATOM 743 O O . SER A 1 89 ? 1.724 12.974 -6.279 1.00 95.12 89 SER A O 1
ATOM 745 N N . LEU A 1 90 ? 2.413 10.831 -6.152 1.00 95.62 90 LEU A N 1
ATOM 746 C CA . LEU A 1 90 ? 1.144 10.219 -6.578 1.00 95.62 90 LEU A CA 1
ATOM 747 C C . LEU A 1 90 ? 0.009 10.498 -5.580 1.00 95.62 90 LEU A C 1
ATOM 749 O O . LEU A 1 90 ? -1.157 10.542 -5.961 1.00 95.62 90 LEU A O 1
ATOM 753 N N . TYR A 1 91 ? 0.351 10.748 -4.313 1.00 95.38 91 TYR A N 1
ATOM 754 C CA . TYR A 1 91 ? -0.580 11.125 -3.244 1.00 95.38 91 TYR A CA 1
ATOM 755 C C . TYR A 1 91 ? -0.616 12.637 -2.963 1.00 95.38 91 TYR A C 1
ATOM 757 O O . TYR A 1 91 ? -1.216 13.083 -1.973 1.00 95.38 91 TYR A O 1
ATOM 765 N N . GLY A 1 92 ? 0.036 13.451 -3.798 1.00 92.94 92 GLY A N 1
ATOM 766 C CA . GLY A 1 92 ? 0.114 14.901 -3.622 1.00 92.94 92 GLY A CA 1
ATOM 767 C C . GLY A 1 92 ? 0.876 15.326 -2.362 1.00 92.94 92 GLY A C 1
ATOM 768 O O . GLY A 1 92 ? 0.530 16.341 -1.749 1.00 92.94 92 GLY A O 1
ATOM 769 N N . LEU A 1 93 ? 1.863 14.536 -1.931 1.00 89.62 93 LEU A N 1
ATOM 770 C CA . LEU A 1 93 ? 2.780 14.896 -0.851 1.00 89.62 93 LEU A CA 1
ATOM 771 C C . LEU A 1 93 ? 4.065 15.516 -1.420 1.00 89.62 93 LEU A C 1
ATOM 773 O O . LEU A 1 93 ? 4.575 15.099 -2.458 1.00 89.62 93 LEU A O 1
ATOM 777 N N . GLN A 1 94 ? 4.614 16.501 -0.712 1.00 79.31 94 GLN A N 1
ATOM 778 C CA . GLN A 1 94 ? 5.906 17.120 -0.992 1.00 79.31 94 GLN A CA 1
ATOM 779 C C . GLN A 1 94 ? 6.770 17.052 0.272 1.00 79.31 94 GLN A C 1
ATOM 781 O O . GLN A 1 94 ? 6.357 17.499 1.340 1.00 79.31 94 GLN A O 1
ATOM 786 N N . ASN A 1 95 ? 7.965 16.461 0.172 1.00 71.75 95 ASN A N 1
ATOM 787 C CA . ASN A 1 95 ? 8.859 16.210 1.315 1.00 71.75 95 ASN A CA 1
ATOM 788 C C . ASN A 1 95 ? 8.172 15.465 2.484 1.00 71.75 95 ASN A C 1
ATOM 790 O O . ASN A 1 95 ? 8.416 15.769 3.651 1.00 71.75 95 ASN A O 1
ATOM 794 N N . GLY A 1 96 ? 7.277 14.517 2.179 1.00 67.94 96 GLY A N 1
ATOM 795 C CA . GLY A 1 96 ? 6.513 13.773 3.186 1.00 67.94 96 GLY A CA 1
ATOM 796 C C . GLY A 1 96 ? 5.439 14.585 3.922 1.00 67.94 96 GLY A C 1
ATOM 797 O O . GLY A 1 96 ? 4.919 14.118 4.931 1.00 67.94 96 GLY A O 1
ATOM 798 N N . LYS A 1 97 ? 5.102 15.790 3.444 1.00 71.56 97 LYS A N 1
ATOM 799 C CA . LYS A 1 97 ? 4.022 16.638 3.973 1.00 71.56 97 LYS A CA 1
ATOM 800 C C . LYS A 1 97 ? 2.975 16.904 2.896 1.00 71.56 97 LYS A C 1
ATOM 802 O O . LYS A 1 97 ? 3.275 16.839 1.707 1.00 71.56 97 LYS A O 1
ATOM 807 N N . LEU A 1 98 ? 1.746 17.219 3.303 1.00 69.44 98 LEU A N 1
ATOM 808 C CA . LEU A 1 98 ? 0.703 17.666 2.376 1.00 69.44 98 LEU A CA 1
ATOM 809 C C . LEU A 1 98 ? 1.185 18.924 1.640 1.00 69.44 98 LEU A C 1
ATOM 811 O O . LEU A 1 98 ? 1.640 19.875 2.279 1.00 69.44 98 LEU A O 1
ATOM 815 N N . LYS A 1 99 ? 1.087 18.933 0.308 1.00 67.44 99 LYS A N 1
ATOM 816 C CA . LYS A 1 99 ? 1.342 20.143 -0.475 1.00 67.44 99 LYS A CA 1
ATOM 817 C C . LYS A 1 99 ? 0.248 21.166 -0.151 1.00 67.44 99 LYS A C 1
ATOM 819 O O . LYS A 1 99 ? -0.931 20.860 -0.317 1.00 67.44 99 LYS A O 1
ATOM 824 N N . ALA A 1 100 ? 0.632 22.346 0.334 1.00 58.03 100 ALA A N 1
ATOM 825 C CA . ALA A 1 100 ? -0.298 23.461 0.468 1.00 58.03 100 ALA A CA 1
ATOM 826 C C . ALA A 1 100 ? -0.755 23.880 -0.939 1.00 58.03 100 ALA A C 1
ATOM 828 O O . ALA A 1 100 ? 0.086 24.076 -1.821 1.00 58.03 100 ALA A O 1
ATOM 829 N N . THR A 1 101 ? -2.071 23.912 -1.146 1.00 57.41 101 THR A N 1
ATOM 830 C CA . THR A 1 101 ? -2.727 24.450 -2.348 1.00 57.41 101 THR A CA 1
ATOM 831 C C . THR A 1 101 ? -2.614 25.957 -2.404 1.00 57.41 101 THR A C 1
ATOM 833 O O . THR A 1 101 ? -2.841 26.574 -1.338 1.00 57.41 101 THR A O 1
#